Protein AF-I3ZHI4-F1 (afdb_monomer)

Structure (mmCIF, N/CA/C/O backbone):
data_AF-I3ZHI4-F1
#
_entry.id   AF-I3ZHI4-F1
#
loop_
_atom_site.group_PDB
_atom_site.id
_atom_site.type_symbol
_atom_site.label_atom_id
_atom_site.label_alt_id
_atom_site.label_comp_id
_atom_site.label_asym_id
_atom_site.label_entity_id
_atom_site.label_seq_id
_atom_site.pdbx_PDB_ins_cod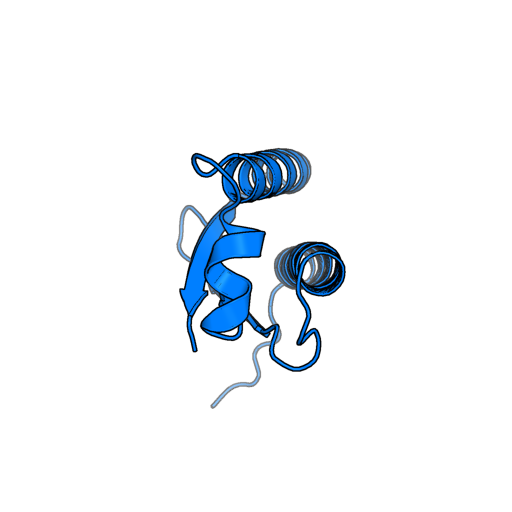e
_atom_site.Cartn_x
_atom_site.Cartn_y
_atom_site.Cartn_z
_atom_site.occupancy
_atom_site.B_iso_or_equiv
_atom_site.auth_seq_id
_atom_site.auth_comp_id
_atom_site.auth_asym_id
_atom_site.auth_atom_id
_atom_site.pdbx_PDB_model_num
ATOM 1 N N . MET A 1 1 ? -11.293 -22.239 -16.931 1.00 42.66 1 MET A N 1
ATOM 2 C CA . MET A 1 1 ? -10.659 -20.923 -17.143 1.00 42.66 1 MET A CA 1
ATOM 3 C C . MET A 1 1 ? -9.420 -20.926 -16.284 1.00 42.66 1 MET A C 1
ATOM 5 O O . MET A 1 1 ? -9.532 -21.243 -15.112 1.00 42.66 1 MET A O 1
ATOM 9 N N . THR A 1 2 ? -8.262 -20.819 -16.922 1.00 47.31 2 THR A N 1
ATOM 10 C CA . THR A 1 2 ? -6.950 -21.159 -16.364 1.00 47.31 2 THR A CA 1
ATOM 11 C C . THR A 1 2 ? -6.677 -20.408 -15.068 1.00 47.31 2 THR A C 1
ATOM 13 O O . THR A 1 2 ? -6.592 -19.183 -15.079 1.00 47.31 2 THR A O 1
ATOM 16 N N . ASP A 1 3 ? -6.522 -21.172 -13.989 1.00 55.56 3 ASP A N 1
ATOM 17 C CA . ASP A 1 3 ? -5.851 -20.777 -12.755 1.00 55.56 3 ASP A CA 1
ATOM 18 C C . ASP A 1 3 ? -4.387 -20.501 -13.129 1.00 55.56 3 ASP A C 1
ATOM 20 O O . ASP A 1 3 ? -3.538 -21.391 -13.123 1.00 55.56 3 ASP A O 1
ATOM 24 N N . ASN A 1 4 ? -4.131 -19.312 -13.678 1.00 56.59 4 ASN A N 1
ATOM 25 C CA . ASN A 1 4 ? -2.778 -18.847 -13.914 1.00 56.59 4 ASN A CA 1
ATOM 26 C C . ASN A 1 4 ? -2.372 -18.109 -12.640 1.00 56.59 4 ASN A C 1
ATOM 28 O O . ASN A 1 4 ? -2.859 -16.993 -12.428 1.00 56.59 4 ASN A O 1
ATOM 32 N N . PRO A 1 5 ? -1.559 -18.724 -11.766 1.00 70.75 5 PRO A N 1
ATOM 33 C CA . PRO A 1 5 ? -1.138 -18.066 -10.546 1.00 70.75 5 PRO A CA 1
ATOM 34 C C . PRO A 1 5 ? -0.406 -16.773 -10.904 1.00 70.75 5 PRO A C 1
ATOM 36 O O . PRO A 1 5 ? 0.323 -16.702 -11.900 1.00 70.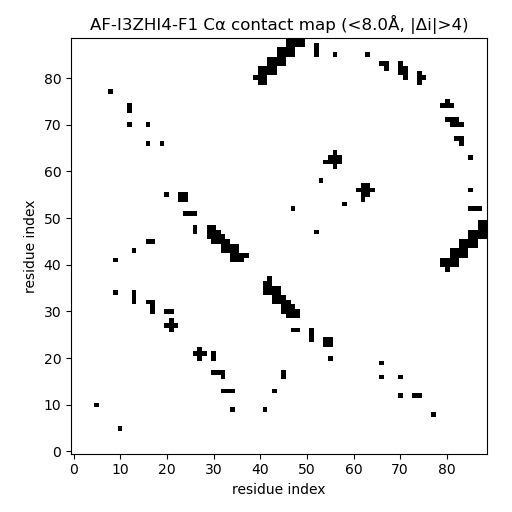75 5 PRO A O 1
ATOM 39 N N . LEU A 1 6 ? -0.620 -15.738 -10.091 1.00 78.50 6 LEU A N 1
ATOM 40 C CA . LEU A 1 6 ? 0.079 -14.470 -10.248 1.00 78.50 6 LEU A CA 1
ATOM 41 C C . LEU A 1 6 ? 1.597 -14.716 -10.290 1.00 78.50 6 LEU A C 1
ATOM 43 O O . LEU A 1 6 ? 2.097 -15.590 -9.571 1.00 78.50 6 LEU A O 1
ATOM 47 N N . PRO A 1 7 ? 2.359 -13.944 -11.089 1.00 87.62 7 PRO A N 1
ATOM 48 C CA . PRO A 1 7 ? 3.812 -13.991 -11.026 1.00 87.62 7 PRO A CA 1
ATOM 49 C C . PRO A 1 7 ? 4.288 -13.831 -9.577 1.00 87.62 7 PRO A C 1
ATOM 51 O O . PRO A 1 7 ? 3.755 -13.004 -8.837 1.00 87.62 7 PRO A O 1
ATOM 54 N N . GLY A 1 8 ? 5.313 -14.582 -9.168 1.00 90.06 8 GLY A N 1
ATOM 55 C CA . GLY A 1 8 ? 5.767 -14.589 -7.770 1.00 90.06 8 GLY A CA 1
ATOM 56 C C . GLY A 1 8 ? 6.129 -13.201 -7.223 1.00 90.06 8 GLY A C 1
ATOM 57 O O . GLY A 1 8 ? 5.859 -12.918 -6.059 1.00 90.06 8 GLY A O 1
ATOM 58 N N . SER A 1 9 ? 6.657 -12.304 -8.065 1.00 90.38 9 SER A N 1
ATOM 59 C CA . SER A 1 9 ? 6.934 -10.905 -7.702 1.00 90.38 9 SER A CA 1
ATOM 60 C C . SER A 1 9 ? 5.668 -10.116 -7.358 1.00 90.38 9 SER A C 1
ATOM 62 O O . SER A 1 9 ? 5.674 -9.299 -6.438 1.00 90.38 9 SER A O 1
ATOM 64 N N . VAL A 1 10 ? 4.573 -10.369 -8.078 1.00 94.81 10 VAL A N 1
ATOM 65 C CA . VAL A 1 10 ? 3.274 -9.734 -7.844 1.00 94.81 10 VAL A CA 1
ATOM 66 C C . VAL A 1 10 ? 2.668 -10.258 -6.548 1.00 94.81 10 VAL A C 1
ATOM 68 O O . VAL A 1 10 ? 2.213 -9.457 -5.734 1.00 94.81 10 VAL A O 1
ATOM 71 N N . GLN A 1 11 ? 2.737 -11.572 -6.312 1.00 95.25 11 GLN A N 1
ATOM 72 C CA . GLN A 1 11 ? 2.248 -12.171 -5.069 1.00 95.25 11 GLN A CA 1
ATOM 73 C C . GLN A 1 11 ? 2.988 -11.614 -3.845 1.00 95.25 11 GLN A C 1
ATOM 75 O O . GLN A 1 11 ? 2.352 -11.138 -2.912 1.00 95.25 11 GLN A O 1
ATOM 80 N N . GLN A 1 12 ? 4.324 -11.552 -3.892 1.00 94.56 12 GLN A N 1
ATOM 81 C CA . GLN A 1 12 ? 5.140 -10.959 -2.824 1.00 94.56 12 GLN A CA 1
ATOM 82 C C . GLN A 1 12 ? 4.733 -9.514 -2.503 1.00 94.56 12 GLN A C 1
ATOM 84 O O . GLN A 1 12 ? 4.763 -9.093 -1.345 1.00 94.56 12 GLN A O 1
ATOM 89 N N . MET A 1 13 ? 4.352 -8.742 -3.522 1.00 96.69 13 MET A N 1
ATOM 90 C CA . MET A 1 13 ? 3.930 -7.358 -3.339 1.00 96.69 13 MET A CA 1
ATOM 91 C C . MET A 1 13 ? 2.519 -7.244 -2.749 1.00 96.69 13 MET A C 1
ATOM 93 O O . MET A 1 13 ? 2.270 -6.366 -1.919 1.00 96.69 13 MET A O 1
ATOM 97 N N . CYS A 1 14 ? 1.614 -8.149 -3.130 1.00 97.44 14 CYS A N 1
ATOM 98 C CA . CYS A 1 14 ? 0.293 -8.269 -2.512 1.00 97.44 14 CYS A CA 1
ATOM 99 C C . CYS A 1 14 ? 0.416 -8.627 -1.029 1.00 97.44 14 CYS A C 1
ATOM 101 O O . CYS A 1 14 ? -0.230 -7.993 -0.194 1.00 97.44 14 CYS A O 1
ATOM 103 N N . ASP A 1 15 ? 1.292 -9.572 -0.690 1.00 97.06 15 ASP A N 1
ATOM 104 C CA . ASP A 1 15 ? 1.539 -9.996 0.690 1.00 97.06 15 ASP A CA 1
ATOM 105 C C . ASP A 1 15 ? 2.118 -8.843 1.526 1.00 97.06 15 ASP A C 1
ATOM 107 O O . ASP A 1 15 ? 1.669 -8.592 2.647 1.00 97.06 15 ASP A O 1
ATOM 111 N N . LEU A 1 16 ? 3.059 -8.076 0.957 1.00 97.00 16 LEU A N 1
ATOM 112 C CA . LEU A 1 16 ? 3.613 -6.875 1.588 1.00 97.00 16 LEU A CA 1
ATOM 113 C C . LEU A 1 16 ? 2.519 -5.846 1.908 1.00 97.00 16 LEU A C 1
ATOM 115 O O . LEU A 1 16 ? 2.454 -5.340 3.030 1.00 97.00 16 LEU A O 1
ATOM 119 N N . MET A 1 17 ? 1.667 -5.526 0.929 1.00 98.00 17 MET A N 1
ATOM 120 C CA . MET A 1 17 ? 0.579 -4.560 1.113 1.00 98.00 17 MET A CA 1
ATOM 121 C C . MET A 1 17 ? -0.475 -5.065 2.096 1.00 98.00 17 MET A C 1
ATOM 123 O O . MET A 1 17 ? -0.923 -4.292 2.940 1.00 98.00 17 MET A O 1
ATOM 127 N N . THR A 1 18 ? -0.809 -6.354 2.050 1.00 98.19 18 THR A N 1
ATOM 128 C CA . THR A 1 18 ? -1.739 -6.992 2.991 1.00 98.19 18 THR A CA 1
ATOM 129 C C . THR A 1 18 ? -1.208 -6.897 4.420 1.00 98.19 18 THR A C 1
ATOM 131 O O . THR A 1 18 ? -1.918 -6.433 5.311 1.00 98.19 18 THR A O 1
ATOM 134 N N . GLY A 1 19 ? 0.064 -7.241 4.649 1.00 98.12 19 GLY A N 1
ATOM 135 C CA . GLY A 1 19 ? 0.691 -7.151 5.971 1.00 98.12 19 GLY A CA 1
ATOM 136 C C . GLY A 1 19 ? 0.744 -5.723 6.526 1.00 98.12 19 GLY A C 1
ATOM 137 O O . GLY A 1 19 ? 0.518 -5.505 7.713 1.00 98.12 19 GLY A O 1
ATOM 138 N N . MET A 1 20 ? 0.992 -4.725 5.673 1.00 97.88 20 MET A N 1
ATOM 139 C CA . MET A 1 20 ? 0.967 -3.321 6.098 1.00 97.88 20 MET A CA 1
ATOM 140 C C . MET A 1 20 ? -0.447 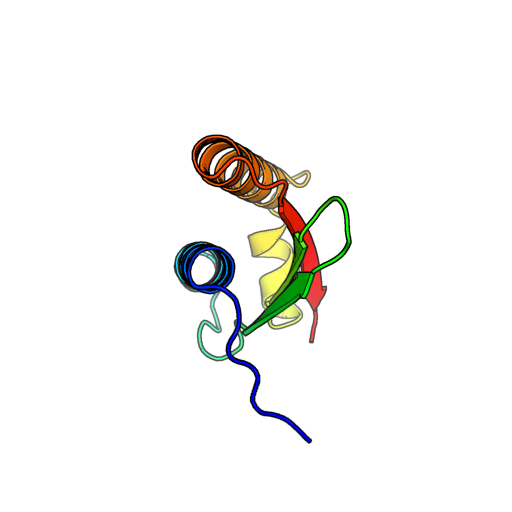-2.828 6.392 1.00 97.88 20 MET A C 1
ATOM 142 O O . MET A 1 20 ? -0.656 -2.151 7.393 1.00 97.88 20 MET A O 1
ATOM 146 N N . ALA A 1 21 ? -1.412 -3.144 5.528 1.00 97.62 21 ALA A N 1
ATOM 147 C CA . ALA A 1 21 ? -2.784 -2.682 5.674 1.00 97.62 21 ALA A CA 1
ATOM 148 C C . ALA A 1 21 ? -3.461 -3.295 6.904 1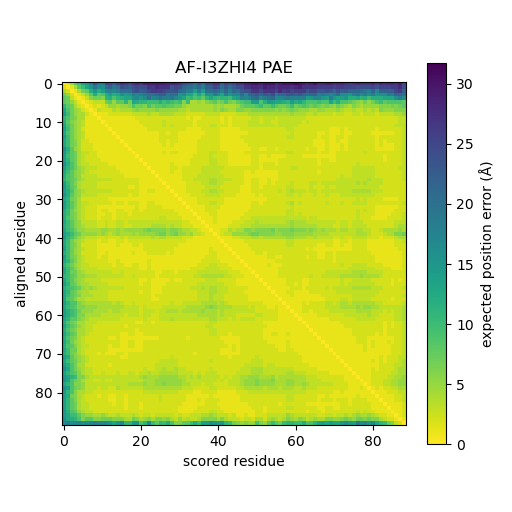.00 97.62 21 ALA A C 1
ATOM 150 O O . ALA A 1 21 ? -4.041 -2.561 7.697 1.00 97.62 21 ALA A O 1
ATOM 151 N N . THR A 1 22 ? -3.315 -4.606 7.116 1.00 98.06 22 THR A N 1
ATOM 152 C CA . THR A 1 22 ? -3.856 -5.311 8.295 1.00 98.06 22 THR A CA 1
ATOM 153 C C . THR A 1 22 ? -3.351 -4.741 9.620 1.00 98.06 22 THR A C 1
ATOM 155 O O . THR A 1 22 ? -4.103 -4.704 10.586 1.00 98.06 22 THR A O 1
ATOM 158 N N . ALA A 1 23 ? -2.120 -4.224 9.671 1.00 97.31 23 ALA A N 1
ATOM 159 C CA . ALA A 1 23 ? -1.568 -3.584 10.866 1.00 97.31 23 ALA A CA 1
ATOM 160 C C . ALA A 1 23 ? -2.125 -2.170 11.151 1.00 97.31 23 ALA A C 1
ATOM 162 O O . ALA A 1 23 ? -1.831 -1.601 12.202 1.00 97.31 23 ALA A O 1
ATOM 163 N N . LEU A 1 24 ? -2.874 -1.572 10.218 1.00 96.56 24 LEU A N 1
ATOM 164 C CA . LEU A 1 24 ? -3.340 -0.179 10.277 1.00 96.56 24 LEU A CA 1
ATOM 165 C C . LEU A 1 24 ? -4.861 -0.037 10.459 1.00 96.56 24 LEU A C 1
ATOM 167 O O . LEU A 1 24 ? -5.348 1.089 10.598 1.00 96.56 24 LEU A O 1
ATOM 171 N N . VAL A 1 25 ? -5.603 -1.143 10.421 1.00 97.31 25 VAL A N 1
ATOM 172 C CA . VAL A 1 25 ? -7.074 -1.177 10.417 1.00 97.31 25 VAL A CA 1
ATOM 173 C C . VAL A 1 25 ? -7.624 -1.922 11.633 1.00 97.31 25 VAL A C 1
ATOM 175 O O . VAL A 1 25 ? -6.900 -2.694 12.259 1.00 97.31 25 VAL A O 1
ATOM 178 N N . ASP A 1 26 ? -8.906 -1.722 11.952 1.00 98.06 26 ASP A N 1
ATOM 179 C CA . ASP A 1 26 ? -9.562 -2.468 13.037 1.00 98.06 26 ASP A CA 1
ATOM 180 C C . ASP A 1 26 ? -10.133 -3.811 12.558 1.00 98.06 26 ASP A C 1
ATOM 182 O O . ASP A 1 26 ? -10.268 -4.727 13.367 1.00 98.06 26 ASP A O 1
ATOM 186 N N . GLN A 1 27 ? -10.469 -3.939 11.267 1.00 97.38 27 GLN A N 1
ATOM 187 C CA . GLN A 1 27 ? -11.011 -5.165 10.661 1.00 97.38 27 GLN A CA 1
ATOM 188 C C . GLN A 1 27 ? -9.986 -5.796 9.698 1.00 97.38 27 GLN A C 1
ATOM 190 O O . GLN A 1 27 ? -10.123 -5.672 8.476 1.00 97.38 27 GLN A O 1
ATOM 195 N N . PRO A 1 28 ? -8.922 -6.451 10.209 1.00 97.06 28 PRO A N 1
ATOM 196 C CA . PRO A 1 28 ? -7.863 -7.028 9.376 1.00 97.06 28 PRO A CA 1
ATOM 197 C C . PRO A 1 28 ? -8.361 -8.166 8.474 1.00 97.06 28 PRO A C 1
ATOM 199 O O . PRO A 1 28 ? -7.788 -8.409 7.418 1.00 97.06 28 PRO A O 1
ATOM 202 N N . ASP A 1 29 ? -9.437 -8.844 8.862 1.00 97.12 29 ASP A N 1
ATOM 203 C CA . ASP A 1 29 ? -10.112 -9.893 8.094 1.00 97.12 29 ASP A CA 1
ATOM 204 C C . ASP A 1 29 ? -10.805 -9.369 6.826 1.00 97.12 29 ASP A C 1
ATOM 206 O O . ASP A 1 29 ? -11.027 -10.136 5.892 1.00 97.12 29 ASP A O 1
ATOM 210 N N . LYS A 1 30 ? -11.095 -8.064 6.765 1.00 96.56 30 LYS A N 1
ATOM 211 C CA . LYS A 1 30 ? -11.679 -7.388 5.595 1.00 96.56 30 LYS A CA 1
ATOM 212 C C . LYS A 1 30 ? -10.643 -6.732 4.688 1.00 96.56 30 LYS A C 1
ATOM 214 O O . LYS A 1 30 ? -10.993 -5.981 3.781 1.00 96.56 30 LYS A O 1
ATOM 219 N N . VAL A 1 31 ? -9.359 -6.978 4.934 1.00 97.75 31 VAL A N 1
ATOM 220 C CA . VAL A 1 31 ? -8.289 -6.516 4.054 1.00 97.75 31 VAL A CA 1
ATOM 221 C C . VAL A 1 31 ? -8.134 -7.507 2.910 1.00 97.75 31 VAL A C 1
ATOM 223 O O . VAL A 1 31 ? -7.753 -8.658 3.120 1.00 97.75 31 VAL A O 1
ATOM 226 N N . ARG A 1 32 ? -8.365 -7.043 1.683 1.00 97.38 32 ARG A N 1
ATOM 227 C CA . ARG A 1 32 ? -8.132 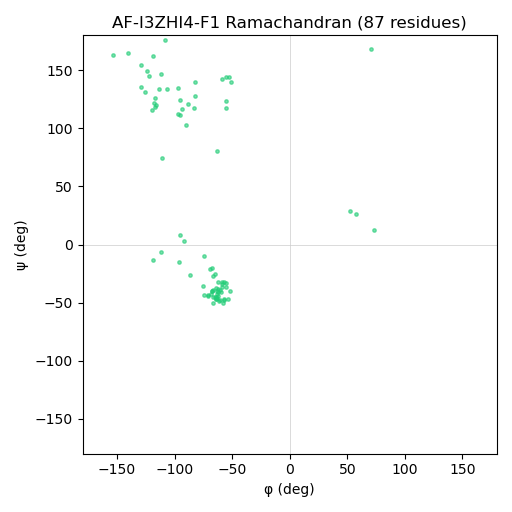-7.825 0.465 1.00 97.38 32 ARG A CA 1
ATOM 228 C C . ARG A 1 32 ? -7.295 -7.018 -0.512 1.00 97.38 32 ARG A C 1
ATOM 230 O O . ARG A 1 32 ? -7.558 -5.841 -0.734 1.00 97.38 32 ARG A O 1
ATOM 237 N N . VAL A 1 33 ? -6.295 -7.655 -1.111 1.00 97.62 33 VAL A N 1
ATOM 238 C CA . VAL A 1 33 ? -5.484 -7.051 -2.171 1.00 97.62 33 VAL A CA 1
ATOM 239 C C . VAL A 1 33 ? -5.676 -7.842 -3.452 1.00 97.62 33 VAL A C 1
ATOM 241 O O . VAL A 1 33 ? -5.480 -9.054 -3.474 1.00 97.62 33 VAL A O 1
ATOM 244 N N . GLU A 1 34 ? -6.039 -7.145 -4.520 1.00 96.75 34 GLU A N 1
ATOM 245 C CA . GLU A 1 34 ? -6.055 -7.683 -5.876 1.00 96.75 34 GLU A CA 1
ATOM 246 C C . GLU A 1 34 ? -4.975 -7.024 -6.716 1.00 96.75 34 GLU A C 1
ATOM 248 O O . GLU A 1 34 ? -4.676 -5.842 -6.550 1.00 96.75 34 GLU A O 1
ATOM 253 N N . ALA A 1 35 ? -4.413 -7.786 -7.648 1.00 96.69 35 ALA A N 1
ATOM 254 C CA . ALA A 1 35 ? -3.462 -7.277 -8.618 1.00 96.69 35 ALA A CA 1
ATOM 255 C C . ALA A 1 35 ? -4.058 -7.331 -10.020 1.00 96.69 35 ALA A C 1
ATOM 257 O O . ALA A 1 35 ? -4.582 -8.357 -10.450 1.00 96.69 35 ALA A O 1
ATOM 258 N N . GLU A 1 36 ? -3.905 -6.235 -10.752 1.00 96.00 36 GLU A N 1
ATOM 259 C CA . GLU A 1 36 ? -4.172 -6.174 -12.180 1.00 96.00 36 GLU A CA 1
ATOM 260 C C . GLU A 1 36 ? -2.884 -5.785 -12.902 1.00 96.00 36 GLU A C 1
ATOM 262 O O . GLU A 1 36 ? -2.320 -4.709 -12.683 1.00 96.00 36 GLU A O 1
ATOM 267 N N . THR A 1 37 ? -2.377 -6.697 -13.729 1.00 93.81 37 THR A N 1
ATOM 268 C CA . THR A 1 37 ? -1.138 -6.492 -14.480 1.00 93.81 37 THR A CA 1
ATOM 269 C C . THR A 1 37 ? -1.450 -5.970 -15.874 1.00 93.81 37 THR A C 1
ATOM 271 O O . THR A 1 37 ? -2.156 -6.611 -16.650 1.00 93.81 37 THR A O 1
ATOM 274 N N . PHE A 1 38 ? -0.857 -4.828 -16.196 1.00 93.06 38 PHE A N 1
ATOM 275 C CA . PHE A 1 38 ? -0.843 -4.220 -17.518 1.00 93.06 38 PHE A CA 1
ATOM 276 C C . PHE A 1 38 ? 0.555 -4.339 -18.133 1.00 93.06 38 PHE A C 1
ATOM 278 O O . PHE A 1 38 ? 1.505 -4.772 -17.481 1.00 93.06 38 PHE A O 1
ATOM 285 N N . GLU A 1 39 ? 0.708 -3.904 -19.384 1.00 91.25 39 GLU A N 1
ATOM 286 C CA . GLU A 1 39 ? 1.995 -3.960 -20.092 1.00 91.25 39 GLU A CA 1
ATOM 287 C C . GLU A 1 39 ? 3.118 -3.180 -19.389 1.00 91.25 39 GLU A C 1
ATOM 289 O O . GLU A 1 39 ? 4.282 -3.564 -19.475 1.00 91.25 39 GLU A O 1
ATOM 294 N N . THR A 1 40 ? 2.791 -2.080 -18.700 1.00 91.62 40 THR A N 1
ATOM 295 C CA . THR A 1 40 ? 3.792 -1.147 -18.146 1.00 91.62 40 THR A CA 1
ATOM 296 C C . THR A 1 40 ? 3.752 -1.000 -16.628 1.00 91.62 40 THR A C 1
ATOM 298 O O . THR A 1 40 ? 4.694 -0.461 -16.042 1.00 91.62 40 THR A O 1
ATOM 301 N N . GLU A 1 41 ? 2.693 -1.472 -15.973 1.00 95.31 41 GLU A N 1
ATOM 302 C CA . GLU A 1 41 ? 2.553 -1.412 -14.522 1.00 95.31 41 GLU A CA 1
ATOM 303 C C . GLU A 1 41 ? 1.649 -2.521 -13.987 1.00 95.31 41 GLU A C 1
ATOM 305 O O . GLU A 1 41 ? 0.880 -3.144 -14.712 1.00 95.31 41 GLU A O 1
ATOM 310 N N . THR A 1 42 ? 1.737 -2.768 -12.686 1.00 96.88 42 THR A N 1
ATOM 311 C CA . THR A 1 42 ? 0.780 -3.590 -11.949 1.00 96.88 42 THR A CA 1
ATOM 312 C C . THR A 1 42 ? 0.069 -2.723 -10.922 1.00 96.88 42 THR A C 1
ATOM 314 O O . THR A 1 42 ? 0.707 -2.141 -10.042 1.00 96.88 42 THR A O 1
ATOM 317 N N . VAL A 1 43 ? -1.252 -2.635 -11.037 1.00 97.62 43 VAL A N 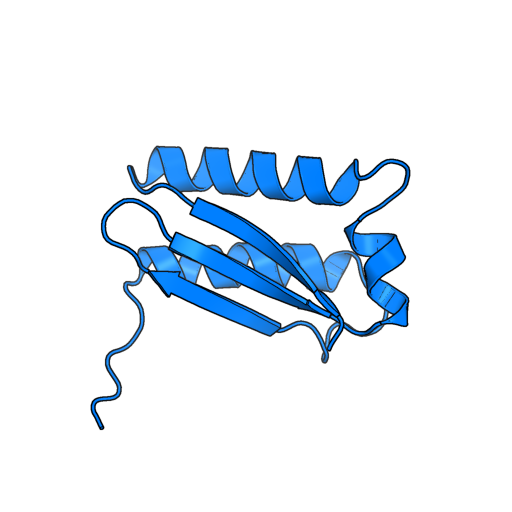1
ATOM 318 C CA . VAL A 1 43 ? -2.098 -1.904 -10.094 1.00 97.62 43 VAL A CA 1
ATOM 319 C C . VAL A 1 43 ? -2.487 -2.859 -8.975 1.00 97.62 43 VAL A C 1
ATOM 321 O O . VAL A 1 43 ? -3.104 -3.893 -9.226 1.00 97.62 43 VAL A O 1
ATOM 324 N N . LEU A 1 44 ? -2.129 -2.515 -7.740 1.00 98.06 44 LEU A N 1
ATOM 325 C CA . LEU A 1 44 ? -2.613 -3.194 -6.544 1.00 98.06 44 LEU A CA 1
ATOM 326 C C . LEU A 1 44 ? -3.844 -2.456 -6.024 1.00 98.06 44 LEU A C 1
ATOM 328 O O . LEU A 1 44 ? -3.751 -1.292 -5.627 1.00 98.06 44 LEU A O 1
ATOM 332 N N . ARG A 1 45 ? -4.992 -3.128 -6.026 1.00 98.12 45 ARG A N 1
ATOM 333 C CA . ARG A 1 45 ? -6.242 -2.634 -5.449 1.00 98.12 45 ARG A CA 1
ATOM 334 C C . ARG A 1 45 ? -6.377 -3.173 -4.036 1.00 98.12 45 ARG A C 1
ATOM 336 O O . ARG A 1 45 ? -6.536 -4.374 -3.841 1.00 98.12 45 ARG A O 1
ATOM 343 N N . LEU A 1 46 ? -6.281 -2.280 -3.064 1.00 98.19 46 LEU A N 1
ATOM 344 C CA . LEU A 1 46 ? -6.446 -2.568 -1.649 1.00 98.19 46 LEU A CA 1
ATOM 345 C C . LEU A 1 46 ? -7.878 -2.236 -1.236 1.00 98.19 46 LEU A C 1
ATOM 347 O O . LEU A 1 46 ? -8.262 -1.069 -1.208 1.00 98.19 46 LEU A O 1
ATOM 351 N N . TYR A 1 47 ? -8.631 -3.271 -0.894 1.00 98.12 47 TYR A N 1
ATOM 352 C CA . TYR A 1 47 ? -9.975 -3.189 -0.348 1.00 98.12 47 TYR A CA 1
ATOM 353 C C . TYR A 1 47 ? -9.918 -3.287 1.170 1.00 98.12 47 TYR A C 1
ATOM 355 O O . TYR A 1 47 ? -9.205 -4.135 1.716 1.00 98.12 47 TYR A O 1
ATOM 363 N N . VAL A 1 48 ? -10.665 -2.411 1.835 1.00 97.75 48 VAL A N 1
ATOM 364 C CA . VAL A 1 48 ? -10.858 -2.422 3.287 1.00 97.75 48 VAL A CA 1
ATOM 365 C C . VAL A 1 48 ? -12.297 -2.092 3.646 1.00 97.75 48 VAL A C 1
ATOM 367 O O . VAL A 1 48 ? -13.037 -1.525 2.841 1.00 97.75 48 VAL A O 1
ATOM 370 N N . ALA A 1 49 ? -12.677 -2.373 4.890 1.00 98.00 49 ALA A N 1
ATOM 371 C CA . ALA A 1 49 ? -13.943 -1.909 5.433 1.00 98.00 49 ALA A CA 1
ATOM 372 C C . ALA A 1 49 ? -14.076 -0.380 5.321 1.00 98.00 49 ALA A C 1
ATOM 374 O O . ALA A 1 49 ? -13.108 0.358 5.531 1.00 98.00 49 ALA A O 1
ATOM 375 N N . THR A 1 50 ? -15.291 0.109 5.057 1.00 97.25 50 THR A N 1
ATOM 376 C CA . THR A 1 50 ? -15.580 1.548 4.939 1.00 97.25 50 THR A CA 1
ATOM 377 C C . THR A 1 50 ? -15.080 2.348 6.151 1.00 97.25 50 THR A C 1
ATOM 379 O O . THR A 1 50 ? -14.487 3.415 5.986 1.00 97.25 50 THR A O 1
ATOM 382 N N . ASP A 1 51 ? -15.233 1.796 7.358 1.00 97.12 51 ASP A N 1
ATOM 383 C CA . ASP A 1 51 ? -14.813 2.425 8.621 1.00 97.12 51 ASP A CA 1
ATOM 384 C C . ASP A 1 51 ? -13.284 2.521 8.782 1.00 97.12 51 ASP A C 1
ATOM 386 O O . ASP A 1 51 ? -12.771 3.360 9.527 1.00 97.12 51 ASP A O 1
ATOM 390 N N . ASP A 1 52 ? -12.535 1.691 8.057 1.00 97.69 52 ASP A N 1
ATOM 391 C CA . ASP A 1 52 ? -11.076 1.638 8.107 1.00 97.69 52 ASP A CA 1
ATOM 392 C C . ASP A 1 52 ? -10.406 2.469 7.004 1.00 97.69 52 ASP A C 1
ATOM 394 O O . ASP A 1 52 ? -9.228 2.830 7.121 1.00 97.69 52 ASP A O 1
ATOM 398 N N . LEU A 1 53 ? -11.162 2.872 5.975 1.00 96.62 53 LEU A N 1
ATOM 399 C CA . LEU A 1 53 ? -10.665 3.697 4.874 1.00 96.62 53 LEU A CA 1
ATOM 400 C C . LEU A 1 53 ? -9.991 4.975 5.391 1.00 96.62 53 LEU A C 1
ATOM 402 O O . LEU A 1 53 ? -8.871 5.303 4.998 1.00 96.62 53 LEU A O 1
ATOM 406 N N . GLY A 1 54 ? -10.629 5.680 6.330 1.00 96.44 54 GLY A N 1
ATOM 407 C CA . GLY A 1 54 ? -10.085 6.913 6.905 1.00 96.44 54 GLY A CA 1
ATOM 408 C C . GLY A 1 54 ? -8.718 6.726 7.579 1.00 96.44 54 GLY A C 1
ATOM 409 O O . GLY A 1 54 ? -7.864 7.615 7.499 1.00 96.44 54 GLY A O 1
ATOM 410 N N . LYS A 1 55 ? -8.474 5.561 8.190 1.00 96.06 55 LYS A N 1
ATOM 411 C CA . LYS A 1 55 ? -7.208 5.229 8.866 1.00 96.06 55 LYS A CA 1
ATOM 412 C C . LYS A 1 55 ? -6.100 4.933 7.865 1.00 96.06 55 LYS A C 1
ATOM 414 O O . LYS A 1 55 ? -4.994 5.460 8.010 1.00 96.06 55 LYS A O 1
ATOM 419 N N . LEU A 1 56 ? -6.417 4.172 6.814 1.00 96.69 56 LEU A N 1
ATOM 420 C CA . LEU A 1 56 ? -5.476 3.866 5.736 1.00 96.69 56 LEU A CA 1
ATOM 421 C C . LEU A 1 56 ? -5.106 5.078 4.893 1.00 96.69 56 LEU A C 1
ATOM 423 O O . LEU A 1 56 ? -3.944 5.239 4.517 1.00 96.69 56 LEU A O 1
ATOM 427 N N . ILE A 1 57 ? -6.068 5.949 4.594 1.00 96.81 57 ILE A N 1
ATOM 428 C CA . ILE A 1 57 ? -5.762 7.224 3.946 1.00 96.81 57 ILE A CA 1
ATOM 429 C C . ILE A 1 57 ? -4.902 8.066 4.896 1.00 96.81 57 ILE A C 1
ATOM 431 O O . ILE A 1 57 ? -3.842 8.577 4.512 1.00 96.81 57 ILE A O 1
ATOM 435 N N . GLY A 1 58 ? -5.307 8.136 6.163 1.00 96.38 58 GLY A N 1
ATOM 436 C CA . GLY A 1 58 ? -4.653 8.927 7.190 1.00 96.38 58 GLY A CA 1
ATOM 437 C C . GLY A 1 58 ? -4.853 10.428 6.976 1.00 96.38 58 GLY A C 1
ATOM 438 O O . GLY A 1 58 ? -5.285 10.904 5.923 1.00 96.38 58 GLY A O 1
ATOM 439 N N . LYS A 1 59 ? -4.507 11.225 7.991 1.00 97.31 59 LYS A N 1
ATOM 440 C CA . LYS A 1 59 ? -4.647 12.688 7.927 1.00 97.31 59 LYS A CA 1
ATOM 441 C C . LYS A 1 59 ? -3.898 13.243 6.710 1.00 97.31 59 LYS A C 1
ATOM 443 O O . LYS A 1 59 ? -2.689 13.035 6.598 1.00 97.31 59 LYS A O 1
ATOM 448 N N . GLN A 1 60 ? -4.613 13.963 5.841 1.00 96.56 60 GLN A N 1
ATOM 449 C CA . GLN A 1 60 ? -4.093 14.539 4.588 1.00 96.56 60 GLN A CA 1
ATOM 450 C C . GLN A 1 60 ? -3.487 13.498 3.623 1.00 96.56 60 GLN A C 1
ATOM 452 O O . GLN A 1 60 ? -2.584 13.818 2.854 1.00 96.56 60 GLN A O 1
ATOM 457 N N . GLY A 1 61 ? -3.930 12.238 3.684 1.00 96.75 61 GLY A N 1
ATOM 458 C CA . GLY A 1 61 ? -3.431 11.184 2.798 1.00 96.75 61 GLY A CA 1
ATOM 459 C C . GLY A 1 61 ? -2.014 10.699 3.119 1.00 96.75 61 GLY A C 1
ATOM 460 O O . GLY A 1 61 ? -1.397 10.025 2.294 1.00 96.75 61 GLY A O 1
ATOM 461 N N . ARG A 1 62 ? -1.452 11.062 4.283 1.00 97.81 62 ARG A N 1
ATOM 462 C CA . ARG A 1 62 ? -0.052 10.753 4.623 1.00 97.81 62 ARG A CA 1
ATOM 463 C C . ARG A 1 62 ? 0.224 9.255 4.695 1.00 97.81 62 ARG A C 1
ATOM 465 O O . ARG A 1 62 ? 1.256 8.826 4.191 1.00 97.81 62 ARG A O 1
ATOM 472 N N . THR A 1 63 ? -0.688 8.469 5.263 1.00 97.38 63 THR A N 1
ATOM 473 C CA . THR A 1 63 ? -0.515 7.015 5.387 1.00 97.38 63 THR A CA 1
ATOM 474 C C . THR A 1 63 ? -0.523 6.363 4.008 1.00 97.38 63 THR A C 1
ATOM 476 O O . THR A 1 63 ? 0.444 5.697 3.638 1.00 97.38 63 THR A O 1
ATOM 479 N N . ALA A 1 64 ? -1.525 6.663 3.178 1.00 96.88 64 ALA A N 1
ATOM 480 C CA . ALA A 1 64 ? -1.591 6.132 1.820 1.00 96.88 64 ALA A CA 1
ATOM 481 C C . ALA A 1 64 ? -0.407 6.582 0.940 1.00 96.88 64 ALA A C 1
ATOM 483 O O . ALA A 1 64 ? 0.052 5.833 0.078 1.00 96.88 64 ALA A O 1
ATOM 484 N N . ARG A 1 65 ? 0.135 7.790 1.150 1.00 98.00 65 ARG A N 1
ATOM 485 C CA . ARG A 1 65 ? 1.359 8.243 0.468 1.00 98.00 65 ARG A CA 1
ATOM 486 C C . ARG A 1 65 ? 2.595 7.452 0.905 1.00 98.00 65 ARG A C 1
ATOM 488 O O . ARG A 1 65 ? 3.424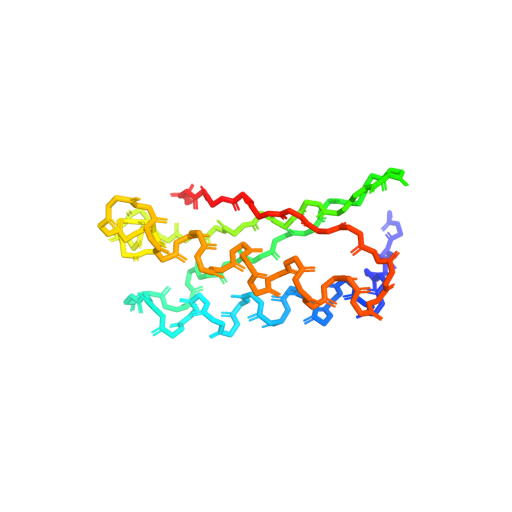 7.119 0.057 1.00 98.00 65 ARG A O 1
ATOM 495 N N . SER A 1 66 ? 2.720 7.137 2.192 1.00 98.12 66 SER A N 1
ATOM 496 C CA . SER A 1 66 ? 3.809 6.301 2.708 1.00 98.12 66 SER A CA 1
ATOM 497 C C . SER A 1 66 ? 3.739 4.885 2.141 1.00 98.12 66 SER A C 1
ATOM 499 O O . SER A 1 66 ? 4.746 4.394 1.638 1.00 98.12 66 SER A O 1
ATOM 501 N N . LEU A 1 67 ? 2.548 4.273 2.112 1.00 97.88 67 LEU A N 1
ATOM 502 C CA . LEU A 1 67 ? 2.336 2.958 1.493 1.00 97.88 67 LEU A CA 1
ATOM 503 C C . LEU A 1 67 ? 2.751 2.959 0.015 1.00 97.88 67 LEU A C 1
ATOM 505 O O . LEU A 1 67 ? 3.531 2.109 -0.405 1.00 97.88 67 LEU A O 1
ATOM 509 N N . ARG A 1 68 ? 2.333 3.974 -0.756 1.00 97.62 68 ARG A N 1
ATOM 510 C CA . ARG A 1 68 ? 2.752 4.147 -2.161 1.00 97.62 68 ARG A CA 1
ATOM 511 C C . ARG A 1 68 ? 4.261 4.310 -2.322 1.00 97.62 68 ARG A C 1
ATOM 513 O O . ARG A 1 68 ? 4.834 3.767 -3.260 1.00 97.62 68 ARG A O 1
ATOM 520 N N . THR A 1 69 ? 4.906 5.041 -1.416 1.00 98.12 69 THR A N 1
ATOM 521 C CA . THR A 1 69 ? 6.368 5.214 -1.426 1.00 98.12 69 THR A CA 1
ATOM 522 C C . THR A 1 69 ? 7.078 3.880 -1.216 1.00 98.12 69 THR A C 1
ATOM 524 O O . THR A 1 69 ? 8.008 3.554 -1.952 1.00 98.12 69 THR A O 1
ATOM 527 N N . ILE A 1 70 ? 6.622 3.092 -0.240 1.00 97.56 70 ILE A N 1
ATOM 528 C CA . ILE A 1 70 ? 7.194 1.778 0.057 1.00 97.56 70 ILE A CA 1
ATOM 529 C C . ILE A 1 70 ? 6.986 0.825 -1.121 1.00 97.56 70 ILE A C 1
ATOM 531 O O . ILE A 1 70 ? 7.944 0.195 -1.569 1.00 97.56 70 ILE A O 1
ATOM 535 N N . LEU A 1 71 ? 5.769 0.780 -1.666 1.00 97.62 71 LEU A N 1
ATOM 536 C CA . LEU A 1 71 ? 5.429 -0.024 -2.835 1.00 97.62 71 LEU A CA 1
ATOM 537 C C . LEU A 1 71 ? 6.310 0.328 -4.043 1.00 97.62 71 LEU A C 1
ATOM 539 O O . LEU A 1 71 ? 6.891 -0.556 -4.668 1.00 97.62 71 LEU A O 1
ATOM 543 N N . GLY A 1 72 ? 6.473 1.621 -4.338 1.00 96.69 72 GLY A N 1
ATOM 544 C CA . GLY A 1 72 ? 7.329 2.085 -5.430 1.00 96.69 72 GLY A CA 1
ATOM 545 C C . GLY A 1 72 ? 8.804 1.720 -5.230 1.00 96.69 72 GLY A C 1
ATOM 546 O O . GLY A 1 72 ? 9.471 1.299 -6.178 1.00 96.69 72 GLY A O 1
ATOM 547 N N . ALA A 1 73 ? 9.318 1.822 -4.001 1.00 97.25 73 ALA A N 1
ATOM 548 C CA . ALA A 1 73 ? 10.694 1.445 -3.681 1.00 97.25 73 ALA A CA 1
ATOM 549 C C . ALA A 1 73 ? 10.923 -0.073 -3.791 1.00 97.25 73 ALA A C 1
ATOM 551 O O . ALA A 1 73 ? 11.940 -0.504 -4.338 1.00 97.25 73 ALA A O 1
ATOM 552 N N . ALA A 1 74 ? 9.978 -0.883 -3.306 1.00 96.00 74 ALA A N 1
ATOM 553 C CA . ALA A 1 74 ? 10.027 -2.336 -3.422 1.00 96.00 74 ALA A CA 1
ATOM 554 C C . ALA A 1 74 ? 9.931 -2.779 -4.892 1.00 96.00 74 ALA A C 1
ATOM 556 O O . ALA A 1 74 ? 10.757 -3.566 -5.349 1.00 96.00 74 ALA A O 1
ATOM 557 N N . GLY A 1 75 ? 9.003 -2.198 -5.659 1.00 95.06 75 GLY A N 1
ATOM 558 C CA . GLY A 1 75 ? 8.850 -2.443 -7.094 1.00 95.06 75 GLY A CA 1
ATOM 559 C C . GLY A 1 75 ? 10.088 -2.081 -7.913 1.00 95.06 75 GLY A C 1
ATOM 560 O O . GLY A 1 75 ? 10.519 -2.850 -8.771 1.00 95.06 75 GLY A O 1
ATOM 561 N N . SER A 1 76 ? 10.738 -0.960 -7.583 1.00 94.38 76 SER A N 1
ATOM 562 C CA . SER A 1 76 ? 11.976 -0.531 -8.249 1.00 94.38 76 SER A CA 1
ATOM 563 C C . SER A 1 76 ? 13.094 -1.574 -8.135 1.00 94.38 76 SER A C 1
ATOM 565 O 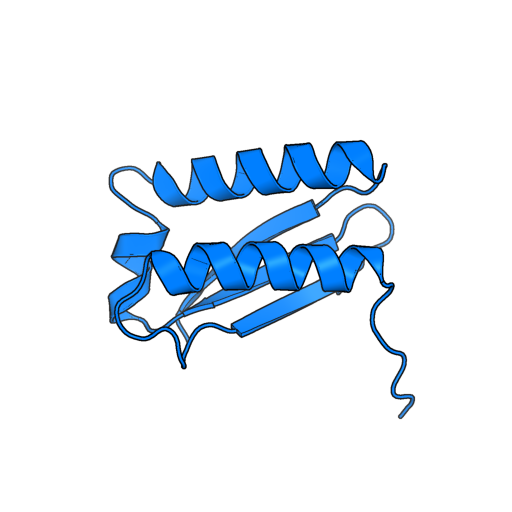O . SER A 1 76 ? 13.829 -1.782 -9.098 1.00 94.38 76 SER A O 1
ATOM 567 N N . LYS A 1 77 ? 13.203 -2.280 -6.997 1.00 92.31 77 LYS A N 1
ATOM 568 C CA . LYS A 1 77 ? 14.175 -3.379 -6.829 1.00 92.31 77 LYS A CA 1
ATOM 569 C C . LYS A 1 77 ? 13.874 -4.586 -7.719 1.00 92.31 77 LYS A C 1
ATOM 571 O O . LYS A 1 77 ? 14.793 -5.320 -8.061 1.00 92.31 77 LYS A O 1
ATOM 576 N N . LEU A 1 78 ? 12.609 -4.778 -8.083 1.00 91.19 78 LEU A N 1
ATOM 577 C CA . LEU A 1 78 ? 12.138 -5.853 -8.958 1.00 91.19 78 LEU A CA 1
ATOM 578 C C . LEU A 1 78 ? 12.097 -5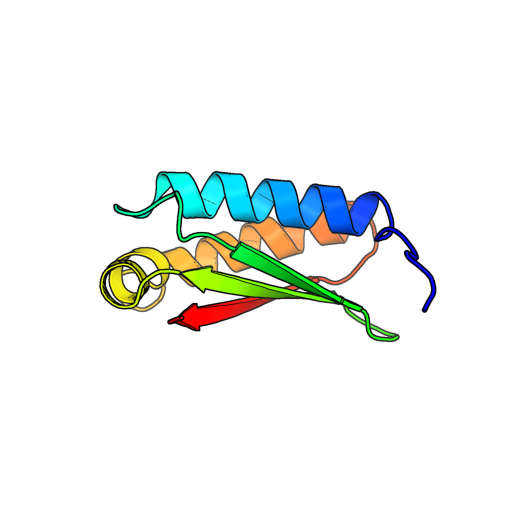.434 -10.436 1.00 91.19 78 LEU A C 1
ATOM 580 O O . LEU A 1 78 ? 11.642 -6.211 -11.268 1.00 91.19 78 LEU A O 1
ATOM 584 N N . GLN A 1 79 ? 12.531 -4.209 -10.763 1.00 92.31 79 GLN A N 1
ATOM 585 C CA . GLN A 1 79 ? 12.401 -3.605 -12.096 1.00 92.31 79 GLN A CA 1
ATOM 586 C C . GLN A 1 79 ? 10.961 -3.645 -12.647 1.00 92.31 79 GLN A C 1
ATOM 588 O O . GLN A 1 79 ? 10.750 -3.658 -13.857 1.00 92.31 79 GLN A O 1
ATOM 593 N N . GLN A 1 80 ? 9.966 -3.629 -11.756 1.00 92.88 80 GLN A N 1
ATOM 594 C CA . GLN A 1 80 ? 8.546 -3.677 -12.091 1.00 92.88 80 GLN A CA 1
ATOM 595 C C . GLN A 1 80 ? 7.837 -2.490 -11.437 1.00 92.88 80 GLN A C 1
ATOM 597 O O . GLN A 1 80 ? 8.021 -2.198 -10.253 1.00 92.88 80 GLN A O 1
ATOM 602 N N . ARG A 1 81 ? 7.030 -1.770 -12.216 1.00 96.06 81 ARG A N 1
ATOM 603 C CA . ARG A 1 81 ? 6.285 -0.612 -11.720 1.00 96.06 81 ARG A CA 1
ATOM 604 C C . ARG A 1 81 ? 5.005 -1.076 -11.035 1.00 96.06 81 ARG A C 1
ATOM 606 O O . ARG A 1 81 ? 4.217 -1.800 -11.634 1.00 96.06 81 ARG A O 1
ATOM 613 N N . PHE A 1 82 ? 4.795 -0.613 -9.807 1.00 97.50 82 PHE A N 1
ATOM 614 C CA . PHE A 1 82 ? 3.575 -0.860 -9.047 1.00 97.50 82 PHE A CA 1
ATOM 615 C C . PHE A 1 82 ? 2.905 0.455 -8.652 1.00 97.50 82 PHE A C 1
ATOM 617 O O . PHE A 1 82 ? 3.584 1.433 -8.319 1.00 97.50 82 PHE A O 1
ATOM 624 N N . SER A 1 83 ? 1.578 0.457 -8.641 1.00 96.94 83 SER A N 1
ATOM 625 C CA . SER A 1 83 ? 0.748 1.543 -8.121 1.00 96.94 83 SER A CA 1
ATOM 626 C C . SER A 1 83 ? -0.286 0.990 -7.135 1.00 96.94 83 SER A C 1
ATOM 628 O O . SER A 1 83 ? -0.611 -0.194 -7.168 1.00 96.94 83 SER A O 1
ATOM 630 N N . LEU A 1 84 ? -0.742 1.830 -6.199 1.00 98.19 84 LEU A N 1
ATOM 631 C CA . LEU A 1 84 ? -1.711 1.451 -5.164 1.00 98.19 84 LEU A CA 1
ATOM 632 C C . LEU A 1 84 ? -2.984 2.279 -5.310 1.00 98.19 84 LEU A C 1
ATOM 634 O O . LEU A 1 84 ? -2.942 3.515 -5.172 1.00 98.19 84 LEU A O 1
ATOM 638 N N . ASP A 1 85 ? -4.097 1.584 -5.493 1.00 97.38 85 ASP A N 1
ATOM 639 C CA . ASP A 1 85 ? -5.446 2.119 -5.371 1.00 97.38 85 ASP A CA 1
ATOM 640 C C . ASP A 1 85 ? -6.086 1.602 -4.077 1.00 97.38 85 ASP A C 1
ATOM 642 O O . ASP A 1 85 ? -5.954 0.426 -3.750 1.00 97.38 85 ASP A O 1
ATOM 646 N N . VAL A 1 86 ? -6.726 2.486 -3.312 1.00 96.62 86 VAL A N 1
ATOM 647 C CA . VAL A 1 86 ? -7.340 2.140 -2.020 1.00 96.62 86 VAL A CA 1
ATOM 648 C C . VAL A 1 86 ? -8.835 2.372 -2.145 1.00 96.62 86 VAL A C 1
ATOM 650 O O . VAL A 1 86 ? -9.261 3.503 -2.373 1.00 96.62 86 VAL A O 1
ATOM 653 N N . GLN A 1 87 ? -9.612 1.309 -1.975 1.00 94.94 87 GLN A N 1
ATOM 654 C CA . GLN A 1 87 ? -11.059 1.303 -2.135 1.00 94.94 87 GLN A CA 1
ATOM 655 C C . GLN A 1 87 ? -11.727 0.802 -0.854 1.00 94.94 87 GLN A C 1
ATOM 657 O O . GLN A 1 87 ? -11.165 -0.000 -0.106 1.00 94.94 87 GLN A O 1
ATOM 662 N N . SER A 1 88 ? -12.933 1.293 -0.588 1.00 91.62 88 SER A N 1
ATOM 663 C CA . SER A 1 88 ? -13.822 0.658 0.381 1.00 91.62 88 SER A CA 1
ATOM 664 C C . SER A 1 88 ? -14.562 -0.495 -0.289 1.00 91.62 88 SER A C 1
ATOM 666 O O . SER A 1 88 ? -14.987 -0.351 -1.437 1.00 91.62 88 SER A O 1
ATOM 668 N N . GLU A 1 89 ? -14.725 -1.599 0.432 1.00 78.50 89 GLU A N 1
ATOM 669 C CA . GLU A 1 89 ? -15.701 -2.647 0.101 1.00 78.50 89 GLU A CA 1
ATOM 670 C C . GLU A 1 89 ? -17.143 -2.200 0.388 1.00 78.50 89 GLU A C 1
ATOM 672 O O . GLU A 1 89 ? -17.334 -1.366 1.311 1.00 78.50 89 GLU A O 1
#

pLDDT: mean 93.5, std 10.34, range [42.66, 98.19]

Organism: Terriglobus roseus (strain DSM 18391 / NRRL B-41598 / KBS 63) (NCBI:txid926566)

Nearest PDB structures (foldseek):
  8q87-assembly1_Ac  TM=7.483E-01  e=4.767E-04  Gallus gallus
  7oyc-assembly1_D2  TM=7.965E-01  e=1.293E-03  Xenopus laevis
  5xyi-assembly1_D  TM=7.544E-01  e=1.059E-03  Trichomonas vaginalis
  7qiz-assembly1_NA  TM=5.626E-01  e=1.293E-03  Solanum lycopersicum
  8ove-assembly1_AX  TM=5.642E-01  e=2.201E-03  Trypanosoma brucei brucei

Radius of gyration: 12.92 Å; Cα contacts (8 Å, |Δi|>4): 131; chains: 1; bounding box: 30×36×33 Å

Secondary structure (DSSP, 8-state):
----PPPHHHHHHHHHHHHHHHTT-S-GGG-EEEEEE-SS-EEEEEEE-HHHHHHHH-GGGHHHHHHHHHHHHHHHHTT--EEEEEEE-

InterPro domains:
  IPR009019 K homology domain superfamily, prokaryotic type [SSF54814] (28-73)
  IPR015946 K homology domain-like, alpha/beta [G3DSA:3.30.300.20] (21-75)
  IPR020627 RNA-binding protein KhpA [MF_00088] (13-87)
  IPR020627 RNA-binding protein KhpA [PTHR34654] (11-88)
  IPR020627 RNA-binding protein KhpA [cd22533] (13-87)

Solvent-accessible surface area (backbone atoms only — not comparable to full-atom values): 5031 Å² total; per-residue (Å²): 132,84,89,71,76,70,56,70,72,57,47,56,50,41,51,51,51,45,58,55,50,36,76,57,39,89,58,44,89,48,54,45,67,47,79,49,79,54,99,77,38,32,42,32,40,37,31,27,44,60,87,32,43,64,53,47,32,27,81,93,40,50,45,42,51,50,52,45,50,52,45,39,54,56,21,57,78,67,78,40,50,48,49,75,47,81,45,62,102

Foldseek 3Di:
DDPPDDDPLVVVLQVVLLVLLLVQFPCSVQWGWDWDDDPAAIEIETEHAPVRLCRCCDDVRVNVVVSQVVSQVSCVVVVHHYGYDYDYD

Sequence (89 aa):
MTDNPLPGSVQQMCDLMTGMATALVDQPDKVRVEAETFETETVLRLYVATDDLGKLIGKQGRTARSLRTILGAAGSKLQQRFSLDVQSE

Mean predicted aligned error: 3.68 Å